Protein AF-A0A2E9JD61-F1 (afdb_monomer)

Structure (mmCIF, N/CA/C/O backbone):
data_AF-A0A2E9JD61-F1
#
_entry.id   AF-A0A2E9JD61-F1
#
loop_
_atom_site.group_PDB
_atom_site.id
_atom_site.type_symbol
_atom_site.label_atom_id
_atom_site.label_alt_id
_atom_site.label_comp_id
_atom_site.label_asym_id
_atom_site.label_entity_id
_atom_site.label_seq_id
_atom_site.pdbx_PDB_ins_code
_atom_site.Cartn_x
_atom_site.Cartn_y
_atom_site.Cartn_z
_atom_site.occupancy
_atom_site.B_iso_or_equiv
_atom_site.auth_seq_id
_atom_site.auth_comp_id
_atom_site.auth_asym_id
_atom_site.auth_atom_id
_atom_site.pdbx_PDB_model_num
ATOM 1 N N . MET A 1 1 ? 18.041 30.501 -28.105 1.00 62.84 1 MET A N 1
ATOM 2 C CA . MET A 1 1 ? 17.253 29.291 -28.457 1.00 62.84 1 MET A CA 1
ATOM 3 C C . MET A 1 1 ? 17.654 28.016 -27.701 1.00 62.84 1 MET A C 1
ATOM 5 O O . MET A 1 1 ? 16.827 27.117 -27.629 1.00 62.84 1 MET A O 1
ATOM 9 N N . GLN A 1 2 ? 18.860 27.895 -27.124 1.00 75.75 2 GLN A N 1
ATOM 10 C CA . GLN A 1 2 ? 19.271 26.669 -26.411 1.00 75.75 2 GLN A CA 1
ATOM 11 C C . GLN A 1 2 ? 18.664 26.504 -25.003 1.00 75.75 2 GLN A C 1
ATOM 13 O O . GLN A 1 2 ? 18.318 25.388 -24.630 1.00 75.75 2 GLN A O 1
ATOM 18 N N . LEU A 1 3 ? 18.452 27.594 -24.255 1.00 79.56 3 LEU A N 1
ATOM 19 C CA . LEU A 1 3 ? 17.926 27.535 -22.881 1.00 79.56 3 LEU A CA 1
ATOM 20 C C . LEU A 1 3 ? 16.514 26.920 -22.804 1.00 79.56 3 LEU A C 1
ATOM 22 O O . LEU A 1 3 ? 16.266 26.029 -21.996 1.00 79.56 3 LEU A O 1
ATOM 26 N N . ASN A 1 4 ? 15.618 27.308 -23.719 1.00 81.12 4 ASN A N 1
ATOM 27 C CA . ASN A 1 4 ? 14.256 26.761 -23.786 1.00 81.12 4 ASN A CA 1
ATOM 28 C C . ASN A 1 4 ? 14.243 25.263 -24.142 1.00 81.12 4 ASN A C 1
ATOM 30 O O . ASN A 1 4 ? 13.347 24.541 -23.719 1.00 81.12 4 ASN A O 1
ATOM 34 N N . ARG A 1 5 ? 15.245 24.783 -24.895 1.00 77.81 5 ARG A N 1
ATOM 35 C CA . ARG A 1 5 ? 15.389 23.360 -25.240 1.00 77.81 5 ARG A CA 1
ATOM 36 C C . ARG A 1 5 ? 15.855 22.523 -24.048 1.00 77.81 5 ARG A C 1
ATOM 38 O O . ARG A 1 5 ? 15.345 21.424 -23.862 1.00 77.81 5 ARG A O 1
ATOM 45 N N . MET A 1 6 ? 16.775 23.039 -23.228 1.00 83.56 6 MET A N 1
ATOM 46 C CA . MET A 1 6 ? 17.207 22.348 -22.004 1.00 83.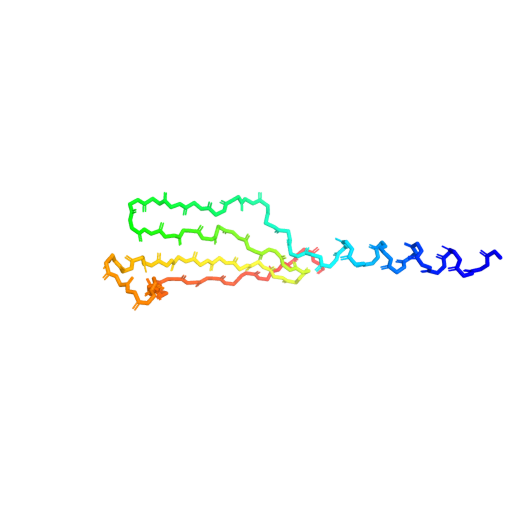56 6 MET A CA 1
ATOM 47 C C . MET A 1 6 ? 16.088 22.258 -20.965 1.00 83.56 6 MET A C 1
ATOM 49 O O . MET A 1 6 ? 15.913 21.202 -20.368 1.00 83.56 6 MET A O 1
ATOM 53 N N . LEU A 1 7 ? 15.302 23.324 -20.785 1.00 85.38 7 LEU A N 1
ATOM 54 C CA . LEU A 1 7 ? 14.163 23.320 -19.859 1.00 85.38 7 LEU A CA 1
ATOM 55 C C . LEU A 1 7 ? 13.106 22.274 -20.239 1.00 85.38 7 LEU A C 1
ATOM 57 O O . LEU A 1 7 ? 12.610 21.563 -19.371 1.00 85.38 7 LEU A O 1
ATOM 61 N N . LEU A 1 8 ? 12.812 22.134 -21.534 1.00 84.44 8 LEU A N 1
ATOM 62 C CA . LEU A 1 8 ? 11.888 21.118 -22.049 1.00 84.44 8 LEU A CA 1
ATOM 63 C C . LEU A 1 8 ? 12.377 19.690 -21.787 1.00 84.44 8 LEU A C 1
ATOM 65 O O . LEU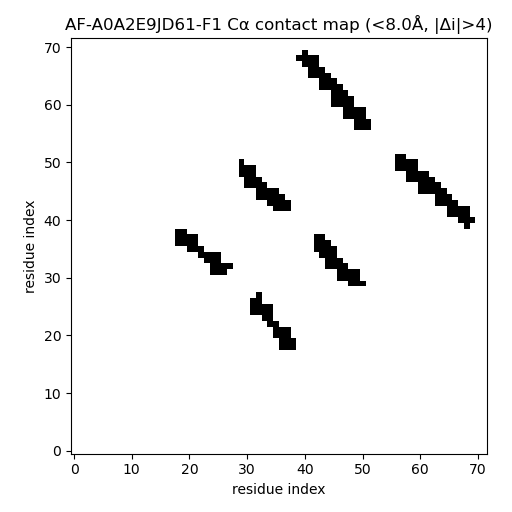 A 1 8 ? 11.593 18.842 -21.369 1.00 84.44 8 LEU A O 1
ATOM 69 N N . LEU A 1 9 ? 13.670 19.431 -21.997 1.00 83.94 9 LEU A N 1
ATOM 70 C CA . LEU A 1 9 ? 14.270 18.131 -21.691 1.00 83.94 9 LEU A CA 1
ATOM 71 C C . LEU A 1 9 ? 14.219 17.835 -20.192 1.00 83.94 9 LEU A C 1
ATOM 73 O O . LEU A 1 9 ? 13.848 16.733 -19.803 1.00 83.94 9 LEU A O 1
ATOM 77 N N . LEU A 1 10 ? 14.534 18.820 -19.350 1.00 80.75 10 LEU A N 1
ATOM 78 C CA . LEU A 1 10 ? 14.503 18.651 -17.901 1.00 80.75 10 LEU A CA 1
ATOM 79 C C . LEU A 1 10 ? 13.086 18.322 -17.405 1.00 80.75 10 LEU A C 1
ATOM 81 O O . LEU A 1 10 ? 12.912 17.402 -16.612 1.00 80.75 10 LEU A O 1
ATOM 85 N N . PHE A 1 11 ? 12.071 19.009 -17.936 1.00 78.00 11 PHE A N 1
ATOM 86 C CA . PHE A 1 11 ? 10.669 18.738 -17.614 1.00 78.00 11 PHE A CA 1
ATOM 87 C C . PHE A 1 11 ? 10.228 17.336 -18.070 1.00 78.00 11 PHE A C 1
ATOM 89 O O . PHE A 1 11 ? 9.512 16.649 -17.347 1.00 78.00 11 PHE A O 1
ATOM 96 N N . LEU A 1 12 ? 10.709 16.877 -19.231 1.00 78.38 12 LEU A N 1
ATOM 97 C CA . LEU A 1 12 ? 10.437 15.535 -19.756 1.00 78.38 12 LEU A CA 1
ATOM 98 C C . LEU A 1 12 ? 11.065 14.425 -18.891 1.00 78.38 12 LEU A C 1
ATOM 100 O O . LEU A 1 12 ? 10.440 13.396 -18.657 1.00 78.38 12 LEU A O 1
ATOM 104 N N . PHE A 1 13 ? 12.282 14.623 -18.379 1.00 72.31 13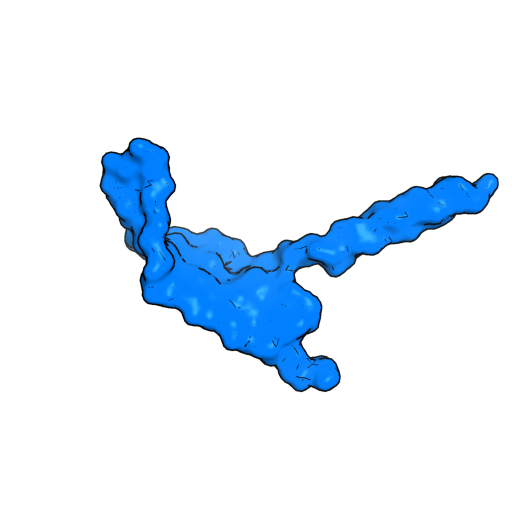 PHE A N 1
ATOM 105 C CA . PHE A 1 13 ? 12.923 13.648 -17.486 1.00 72.31 13 PHE A CA 1
ATOM 106 C C . PHE A 1 13 ? 12.243 13.560 -16.112 1.00 72.31 13 PHE A C 1
ATOM 108 O O . PHE A 1 13 ? 12.242 12.495 -15.489 1.00 72.31 13 PHE A O 1
ATOM 115 N N . MET A 1 14 ? 11.624 14.650 -15.652 1.00 66.75 14 MET A N 1
ATOM 116 C CA . MET A 1 14 ? 10.894 14.651 -14.383 1.00 66.75 14 MET A CA 1
ATOM 117 C C . MET A 1 14 ? 9.587 13.853 -14.438 1.00 66.75 14 MET A C 1
ATOM 119 O O . MET A 1 14 ? 9.201 13.284 -13.423 1.00 66.75 14 MET A O 1
ATOM 123 N N . THR A 1 15 ? 8.931 13.735 -15.597 1.00 65.62 15 THR A N 1
ATOM 124 C CA . THR A 1 15 ? 7.701 12.928 -15.717 1.00 65.62 15 THR A CA 1
ATOM 125 C C . THR A 1 15 ? 7.973 11.435 -15.912 1.00 65.62 15 THR A C 1
ATOM 127 O O . THR A 1 15 ? 7.137 10.615 -15.547 1.00 65.62 15 THR A O 1
ATOM 130 N N . LEU A 1 16 ? 9.147 11.063 -16.437 1.00 64.94 16 LEU A N 1
ATOM 131 C CA . LEU A 1 16 ? 9.551 9.662 -16.645 1.00 64.94 16 LEU A CA 1
ATOM 132 C C . LEU A 1 16 ? 9.983 8.941 -15.360 1.00 64.94 16 LEU A C 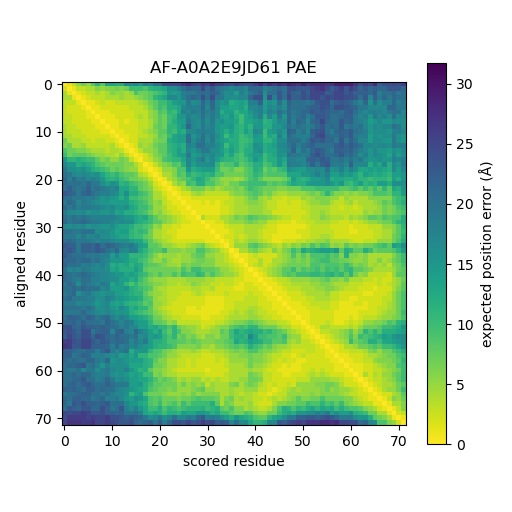1
ATOM 134 O O . LEU A 1 16 ? 10.085 7.719 -15.352 1.00 64.94 16 LEU A O 1
ATOM 138 N N . SER A 1 17 ? 10.265 9.685 -14.289 1.00 63.84 17 SER A N 1
ATOM 139 C CA . SER A 1 17 ? 10.743 9.144 -13.009 1.00 63.84 17 SER A CA 1
ATOM 140 C C . SER A 1 17 ? 9.664 9.086 -11.926 1.00 63.84 17 SER A C 1
ATOM 142 O O . SER A 1 17 ? 9.960 8.731 -10.784 1.00 63.84 17 SER A O 1
ATOM 144 N N . TRP A 1 18 ? 8.410 9.405 -12.259 1.00 61.88 18 TRP A N 1
ATOM 145 C CA . TRP A 1 18 ? 7.317 9.245 -11.309 1.00 61.88 18 TRP A CA 1
ATOM 146 C C . TRP A 1 18 ? 6.936 7.775 -11.144 1.00 61.88 18 TRP A C 1
ATOM 148 O O . TRP A 1 18 ? 6.773 7.072 -12.142 1.00 61.88 18 TRP A O 1
ATOM 158 N N . PRO A 1 19 ? 6.775 7.302 -9.895 1.00 60.75 19 PRO A N 1
ATOM 159 C CA . PRO A 1 19 ? 6.273 5.964 -9.657 1.00 60.75 19 PRO A CA 1
ATOM 160 C C . PRO A 1 19 ? 4.887 5.839 -10.287 1.00 60.75 19 PRO A C 1
ATOM 162 O O . PRO A 1 19 ? 3.971 6.605 -9.979 1.00 60.75 19 PRO A O 1
ATOM 165 N N . VAL A 1 20 ? 4.744 4.875 -11.191 1.00 65.75 20 VAL A N 1
ATOM 166 C CA . VAL A 1 20 ? 3.462 4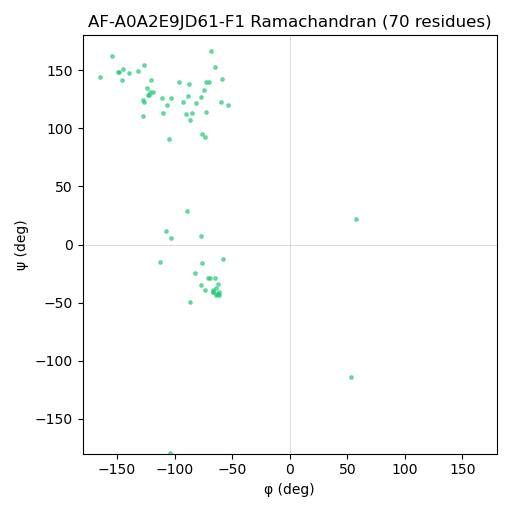.582 -11.823 1.00 65.75 20 VAL A CA 1
ATOM 167 C C . VAL A 1 20 ? 2.758 3.545 -10.963 1.00 65.75 20 VAL A C 1
ATOM 169 O O . VAL A 1 20 ? 3.176 2.390 -10.871 1.00 65.75 20 VAL A O 1
ATOM 172 N N . PHE A 1 21 ? 1.663 3.964 -10.339 1.00 66.00 21 PHE A N 1
ATOM 173 C CA . PHE A 1 21 ? 0.658 3.040 -9.843 1.00 66.00 21 PHE A CA 1
ATOM 174 C C . PHE A 1 21 ? -0.138 2.557 -11.055 1.00 66.00 21 PHE A C 1
ATOM 176 O O . PHE A 1 21 ? -1.070 3.216 -11.501 1.00 66.00 21 PHE A O 1
ATOM 183 N N . SER A 1 22 ? 0.216 1.418 -11.634 1.00 66.88 22 SER A N 1
ATOM 184 C CA . SER A 1 22 ? -0.666 0.748 -12.613 1.00 66.88 22 SER A CA 1
ATOM 185 C C . SER A 1 22 ? -2.094 0.385 -12.067 1.00 66.88 22 SER A C 1
ATOM 187 O O . SER A 1 22 ? -2.963 0.066 -12.873 1.00 66.88 22 SER A O 1
ATOM 189 N N . GLN A 1 23 ? -2.370 0.449 -10.742 1.00 73.88 23 GLN A N 1
ATOM 190 C CA . GLN A 1 23 ? -3.659 0.196 -10.068 1.00 73.88 23 GLN A CA 1
ATOM 191 C C . GLN A 1 23 ? -3.797 1.127 -8.864 1.00 73.88 23 GLN A C 1
ATOM 193 O O . GLN A 1 23 ? -2.839 1.373 -8.131 1.00 73.88 23 GLN A O 1
ATOM 198 N N . GLN A 1 24 ? -5.015 1.616 -8.652 1.00 82.25 24 GLN A N 1
ATOM 199 C CA . GLN A 1 24 ? -5.352 2.485 -7.534 1.00 82.25 24 GLN A CA 1
ATOM 200 C C . GLN A 1 24 ? -5.321 1.707 -6.213 1.00 82.25 24 GLN A C 1
ATOM 202 O O . GLN A 1 24 ? -5.790 0.572 -6.152 1.00 82.25 24 GLN A O 1
ATOM 207 N N . ALA A 1 25 ? -4.798 2.332 -5.156 1.00 86.69 25 ALA A N 1
ATOM 208 C CA . ALA A 1 25 ? -4.919 1.793 -3.806 1.00 86.69 25 ALA A CA 1
ATOM 209 C C . ALA A 1 25 ? -6.398 1.640 -3.420 1.00 86.69 25 ALA A C 1
ATOM 211 O O . ALA A 1 25 ? -7.228 2.489 -3.759 1.00 86.69 25 ALA A O 1
ATOM 212 N N . SER A 1 26 ? -6.723 0.570 -2.705 1.00 91.81 26 SER A N 1
ATOM 213 C CA . SER A 1 26 ? -8.094 0.255 -2.307 1.00 91.81 26 SER A CA 1
ATOM 214 C C . SER A 1 26 ? -8.163 -0.095 -0.833 1.00 91.81 26 SER A C 1
ATOM 216 O O . SER A 1 26 ? -7.225 -0.668 -0.289 1.00 91.81 26 SER A O 1
ATOM 218 N N . VAL A 1 27 ? -9.293 0.207 -0.202 1.00 92.44 27 VAL A N 1
ATOM 219 C CA . VAL A 1 27 ? -9.591 -0.229 1.163 1.00 92.44 27 VAL A CA 1
ATOM 220 C C . VAL A 1 27 ? -10.719 -1.247 1.091 1.00 92.44 27 VAL A C 1
ATOM 222 O O . VAL A 1 27 ? -11.754 -0.963 0.484 1.00 92.44 27 VAL A O 1
ATOM 225 N N . VAL A 1 28 ? -10.503 -2.425 1.670 1.00 94.12 28 VAL A N 1
ATOM 226 C CA . VAL A 1 28 ? -11.539 -3.450 1.849 1.00 94.12 28 VAL A CA 1
ATOM 227 C C . VAL A 1 28 ? -11.539 -3.832 3.320 1.00 94.12 28 VAL A C 1
ATOM 229 O O . VAL A 1 28 ? -10.493 -4.184 3.863 1.00 94.12 28 VAL A O 1
ATOM 232 N N . ASP A 1 29 ? -12.704 -3.707 3.953 1.00 90.62 29 ASP A N 1
ATOM 233 C CA . ASP A 1 29 ? -12.866 -3.781 5.405 1.00 90.62 29 ASP A CA 1
ATOM 234 C C . ASP A 1 29 ? -11.918 -2.792 6.112 1.00 90.62 29 ASP A C 1
ATOM 236 O O . ASP A 1 29 ? -12.039 -1.583 5.903 1.00 90.62 29 ASP A O 1
ATOM 240 N N . ASP A 1 30 ? -10.945 -3.295 6.874 1.00 93.31 30 ASP A N 1
ATOM 241 C CA . ASP A 1 30 ? -9.938 -2.498 7.586 1.00 93.31 30 ASP A CA 1
ATOM 242 C C . ASP A 1 30 ? -8.540 -2.601 6.952 1.00 93.31 30 ASP A C 1
ATOM 244 O O . ASP A 1 30 ? -7.550 -2.180 7.550 1.00 93.31 30 ASP A O 1
ATOM 248 N N . ILE A 1 31 ? -8.425 -3.169 5.747 1.00 93.00 31 ILE A N 1
ATOM 249 C CA . ILE A 1 31 ? -7.138 -3.376 5.076 1.00 93.00 31 ILE A CA 1
ATOM 250 C C . ILE A 1 31 ? -6.985 -2.388 3.920 1.00 93.00 31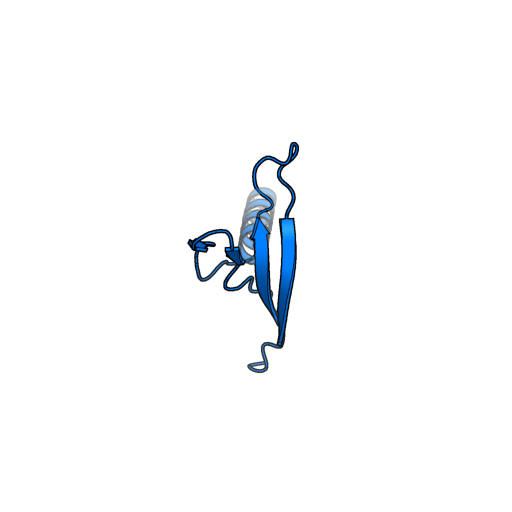 ILE A C 1
ATOM 252 O O . ILE A 1 31 ? -7.758 -2.381 2.960 1.00 93.00 31 ILE A O 1
ATOM 256 N N . LEU A 1 32 ? -5.942 -1.564 3.999 1.00 91.94 32 LEU A N 1
ATOM 257 C CA . LEU A 1 32 ? -5.455 -0.741 2.902 1.00 91.94 32 LEU A CA 1
ATOM 258 C C . LEU A 1 32 ? -4.507 -1.567 2.029 1.00 91.94 32 LEU A C 1
ATOM 260 O O . LEU A 1 32 ? -3.390 -1.897 2.429 1.00 91.94 32 LEU A O 1
ATOM 264 N N . TYR A 1 33 ? -4.941 -1.831 0.804 1.00 92.25 33 TYR A N 1
ATOM 265 C CA . TYR A 1 33 ? -4.162 -2.492 -0.231 1.00 92.25 33 TYR A CA 1
ATOM 266 C C . TYR A 1 33 ? -3.450 -1.453 -1.096 1.00 92.25 33 TYR A C 1
ATOM 268 O O . TYR A 1 33 ? -4.085 -0.603 -1.728 1.00 92.25 33 TYR A O 1
ATOM 276 N N . ILE A 1 34 ? -2.124 -1.558 -1.173 1.00 90.12 34 ILE A N 1
ATOM 277 C CA . ILE A 1 34 ? -1.284 -0.858 -2.148 1.00 90.12 34 ILE A CA 1
ATOM 278 C C . ILE A 1 34 ? -0.861 -1.901 -3.197 1.00 90.12 34 ILE A C 1
ATOM 280 O O . ILE A 1 34 ? 0.136 -2.600 -2.992 1.00 90.12 34 ILE A O 1
ATOM 284 N N . PRO A 1 35 ? -1.637 -2.062 -4.291 1.00 75.00 35 PRO A N 1
ATOM 285 C CA . PRO A 1 35 ? -1.590 -3.255 -5.137 1.00 75.00 35 PRO A CA 1
ATOM 286 C C . PRO A 1 35 ? -0.266 -3.415 -5.875 1.00 75.00 35 PRO A C 1
ATOM 288 O O . PRO A 1 35 ? 0.260 -4.523 -5.934 1.00 75.00 35 PRO A O 1
ATOM 291 N N . TYR A 1 36 ? 0.301 -2.327 -6.399 1.00 77.56 36 TYR A N 1
ATOM 292 C CA . TYR A 1 36 ? 1.709 -2.295 -6.773 1.00 77.56 36 TYR A CA 1
ATOM 293 C C . TYR A 1 36 ? 2.208 -0.856 -7.004 1.00 77.56 36 TYR A C 1
ATOM 295 O O . TYR A 1 36 ? 1.516 0.015 -7.536 1.00 77.56 36 TYR A O 1
ATOM 303 N N . LEU A 1 37 ? 3.454 -0.628 -6.621 1.00 78.50 37 LEU A N 1
ATOM 304 C CA . LEU A 1 37 ? 4.280 0.524 -6.935 1.00 78.50 37 LEU A CA 1
ATOM 305 C C . LEU A 1 37 ? 5.372 0.022 -7.883 1.00 78.50 37 LEU A C 1
ATOM 307 O O . LEU A 1 37 ? 6.197 -0.800 -7.480 1.00 78.50 37 LEU A O 1
ATOM 311 N N . SER A 1 38 ? 5.367 0.473 -9.137 1.00 73.56 38 SER A N 1
ATOM 312 C CA . SER A 1 38 ? 6.410 0.105 -10.099 1.00 73.56 38 SER A CA 1
ATOM 313 C C . SER A 1 38 ? 7.577 1.085 -10.018 1.00 73.56 38 SER A C 1
ATOM 315 O O . SER A 1 38 ? 7.392 2.295 -10.157 1.00 73.56 38 SER A O 1
ATOM 317 N N . THR A 1 39 ? 8.784 0.554 -9.855 1.00 75.94 39 THR A N 1
ATOM 318 C CA . THR A 1 39 ? 10.047 1.226 -10.183 1.00 75.94 39 THR A CA 1
ATOM 319 C C . THR A 1 39 ? 10.594 0.648 -11.491 1.00 75.94 39 THR A C 1
ATOM 321 O O . THR A 1 39 ? 9.963 -0.212 -12.107 1.00 75.94 39 THR A O 1
ATOM 324 N N . ALA A 1 40 ? 11.749 1.131 -11.959 1.00 77.38 40 ALA A N 1
ATOM 325 C CA . ALA A 1 40 ? 12.369 0.618 -13.185 1.00 77.38 40 ALA A CA 1
ATOM 326 C C . ALA A 1 40 ? 12.758 -0.872 -13.075 1.00 77.38 40 ALA A C 1
ATOM 328 O O . ALA A 1 40 ? 12.685 -1.623 -14.043 1.00 77.38 40 ALA A O 1
ATOM 329 N N . ASP A 1 41 ? 13.159 -1.297 -11.882 1.00 80.00 41 ASP A N 1
ATOM 330 C CA . ASP A 1 41 ? 13.818 -2.569 -11.590 1.00 80.00 41 ASP A CA 1
ATOM 331 C C . ASP A 1 41 ? 12.964 -3.532 -10.758 1.00 80.00 41 ASP A C 1
ATOM 333 O O . ASP A 1 41 ? 13.277 -4.720 -10.656 1.00 80.00 41 ASP A O 1
ATOM 337 N N . ALA A 1 42 ? 11.894 -3.041 -10.139 1.00 82.44 42 ALA A N 1
ATOM 338 C CA . ALA A 1 42 ? 11.090 -3.826 -9.229 1.00 82.44 42 ALA A CA 1
ATOM 339 C C . ALA A 1 42 ? 9.656 -3.315 -9.149 1.00 82.44 42 ALA A C 1
ATOM 341 O O . ALA A 1 42 ? 9.331 -2.177 -9.475 1.00 82.44 42 ALA A O 1
ATOM 342 N N . PHE A 1 43 ? 8.799 -4.178 -8.642 1.00 84.00 43 PHE A N 1
ATOM 343 C CA . PHE A 1 43 ? 7.456 -3.829 -8.236 1.00 84.00 43 PHE A CA 1
ATOM 344 C C . PHE A 1 43 ? 7.315 -4.161 -6.754 1.00 84.00 43 PHE A C 1
ATOM 346 O O . PHE A 1 43 ? 7.833 -5.178 -6.278 1.00 84.00 43 PHE A O 1
ATOM 353 N N . TYR A 1 44 ? 6.604 -3.299 -6.042 1.00 86.25 44 TYR A N 1
ATOM 354 C CA . TYR A 1 44 ? 6.382 -3.413 -4.608 1.00 86.25 44 TYR A CA 1
ATOM 355 C C . TYR A 1 44 ? 4.892 -3.418 -4.326 1.00 86.25 44 TYR A C 1
ATOM 357 O O . TYR A 1 44 ? 4.197 -2.554 -4.840 1.00 86.25 44 TYR A O 1
ATOM 365 N N . SER A 1 45 ? 4.407 -4.313 -3.479 1.00 90.44 45 SER A N 1
ATOM 366 C CA . SER A 1 45 ? 3.044 -4.244 -2.947 1.00 90.44 45 SER A CA 1
ATOM 367 C C . SER A 1 45 ? 3.075 -4.300 -1.427 1.00 90.44 45 SER A C 1
ATOM 369 O O . SER A 1 45 ? 4.034 -4.810 -0.836 1.00 90.44 45 SER A O 1
ATOM 371 N N . ALA A 1 46 ? 2.047 -3.741 -0.798 1.00 92.38 46 ALA A N 1
ATOM 372 C CA . ALA A 1 46 ? 1.912 -3.746 0.649 1.00 92.38 46 ALA A CA 1
ATOM 373 C C . ALA A 1 46 ? 0.442 -3.766 1.066 1.00 92.38 46 ALA A C 1
ATOM 375 O O . ALA A 1 46 ? -0.415 -3.194 0.391 1.00 92.38 46 ALA A O 1
ATOM 376 N N . GLU A 1 47 ? 0.183 -4.397 2.201 1.00 93.88 47 GLU A N 1
ATOM 377 C CA . GLU A 1 47 ? -1.117 -4.443 2.859 1.00 93.88 47 GLU A CA 1
ATOM 378 C C . GLU A 1 47 ? -0.960 -3.893 4.273 1.00 93.88 47 GLU A C 1
ATOM 380 O O . GLU A 1 47 ? -0.074 -4.324 5.018 1.00 93.88 47 GLU A O 1
ATOM 385 N N . PHE A 1 48 ? -1.810 -2.936 4.636 1.00 95.00 48 PHE A N 1
ATOM 386 C CA . PHE A 1 48 ? -1.794 -2.307 5.952 1.00 95.00 48 PHE A CA 1
ATOM 387 C C . PHE A 1 48 ? -3.133 -2.496 6.652 1.00 95.00 48 PHE A C 1
ATOM 389 O O . 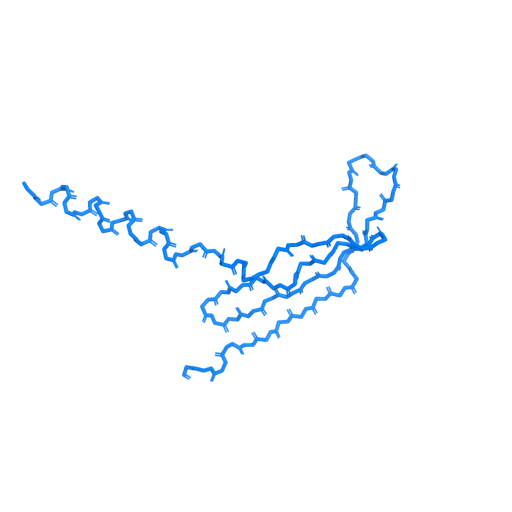PHE A 1 48 ? -4.168 -2.178 6.073 1.00 95.00 48 PHE A O 1
ATOM 396 N N . LEU A 1 49 ? -3.113 -2.940 7.906 1.00 95.88 49 LEU A N 1
ATOM 397 C CA . LEU A 1 49 ? -4.276 -2.875 8.782 1.00 95.88 49 LEU A CA 1
ATOM 398 C C . LEU A 1 49 ? -4.434 -1.442 9.288 1.00 95.88 49 LEU A C 1
ATOM 400 O O . LEU A 1 49 ? -3.499 -0.856 9.838 1.00 95.88 49 LEU A O 1
ATOM 404 N N . ILE A 1 50 ? -5.622 -0.885 9.115 1.00 93.94 50 ILE A N 1
ATOM 405 C CA . ILE A 1 50 ? -6.005 0.404 9.676 1.00 93.94 50 ILE A CA 1
ATOM 406 C C . ILE A 1 50 ? -6.416 0.164 11.127 1.00 93.94 50 ILE A C 1
ATOM 408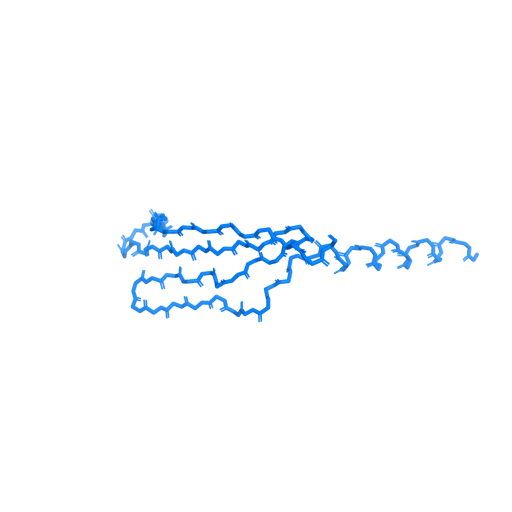 O O . ILE A 1 50 ? -7.335 -0.606 11.389 1.00 93.94 50 ILE A O 1
ATOM 412 N N . ILE A 1 51 ? -5.761 0.832 12.080 1.00 91.81 51 ILE A N 1
ATOM 413 C CA . ILE A 1 51 ? -6.159 0.757 13.491 1.00 91.81 51 ILE A CA 1
ATOM 414 C C . ILE A 1 51 ? -7.241 1.817 13.734 1.00 91.81 51 ILE A C 1
ATOM 416 O O . ILE A 1 51 ? -6.924 3.017 13.762 1.00 91.81 51 ILE A O 1
ATOM 420 N N . PRO A 1 52 ? -8.518 1.424 13.904 1.00 83.75 52 PRO A N 1
ATOM 421 C CA . PRO A 1 52 ? -9.606 2.380 14.027 1.00 83.75 52 PRO A CA 1
ATOM 422 C C . PRO A 1 52 ? -9.463 3.214 15.302 1.00 83.75 52 PRO A C 1
ATOM 424 O O . PRO A 1 52 ? -8.899 2.771 16.303 1.00 83.75 52 PRO A O 1
ATOM 427 N N . ALA A 1 53 ? -10.010 4.430 15.264 1.00 85.50 53 ALA A N 1
ATOM 428 C CA . ALA A 1 53 ? -10.046 5.356 16.399 1.00 85.50 53 ALA A CA 1
ATOM 429 C C . ALA A 1 53 ? -8.667 5.730 16.991 1.00 85.50 53 ALA A C 1
ATOM 431 O O . ALA A 1 53 ? -8.585 6.179 18.134 1.00 85.50 53 ALA A O 1
ATOM 432 N N . SER A 1 54 ? -7.593 5.582 16.212 1.00 87.81 54 SER A N 1
ATOM 433 C CA . SER A 1 54 ? -6.278 6.136 16.533 1.00 87.81 54 SER A CA 1
ATOM 434 C C . SER A 1 54 ? -6.151 7.577 16.013 1.00 87.81 54 SER A C 1
ATOM 436 O O . SER A 1 54 ? -6.608 7.888 14.912 1.00 87.81 54 SER A O 1
ATOM 438 N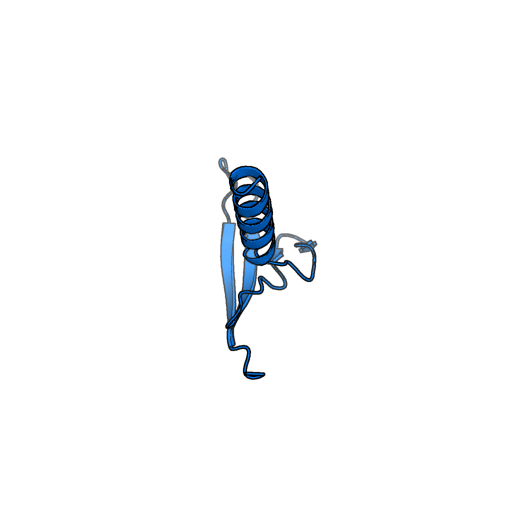 N . ASP A 1 55 ? -5.552 8.465 16.815 1.00 85.94 55 ASP A N 1
ATOM 439 C CA . ASP A 1 55 ? -5.186 9.830 16.409 1.00 85.94 55 ASP A CA 1
ATOM 440 C C . ASP A 1 55 ? -3.696 10.083 16.728 1.00 85.94 55 ASP A C 1
ATOM 442 O O . ASP A 1 55 ? -3.329 10.107 17.910 1.00 85.94 55 ASP A O 1
ATOM 446 N N . PRO A 1 56 ? -2.811 10.209 15.714 1.00 87.88 56 PRO A N 1
ATOM 447 C CA . PRO A 1 56 ? -3.101 10.130 14.276 1.00 87.88 56 PRO A CA 1
ATOM 448 C C . PRO A 1 56 ? -3.500 8.715 13.833 1.00 87.88 56 PRO A C 1
ATOM 450 O O . PRO A 1 56 ? -3.270 7.751 14.564 1.00 87.88 56 PRO A O 1
ATOM 453 N N . ILE A 1 57 ? -4.045 8.594 12.613 1.00 88.31 57 ILE A N 1
ATOM 454 C CA . ILE A 1 57 ? -4.354 7.294 11.995 1.00 88.31 57 ILE A CA 1
ATOM 455 C C . ILE A 1 57 ? -3.091 6.427 12.002 1.00 88.31 57 ILE A C 1
ATOM 457 O O . ILE A 1 57 ? -2.073 6.787 11.408 1.00 88.31 57 ILE A O 1
ATOM 461 N N . GLN A 1 58 ? -3.174 5.280 12.667 1.00 93.31 58 GLN A N 1
ATOM 462 C CA . GLN A 1 58 ? -2.119 4.280 12.716 1.00 93.31 58 GLN A CA 1
ATOM 463 C C . GLN A 1 58 ? -2.369 3.193 11.673 1.00 93.31 58 GLN A C 1
ATOM 465 O O . GLN A 1 58 ? -3.500 2.748 11.460 1.00 93.31 58 GLN A O 1
ATOM 470 N N . LEU A 1 59 ? -1.279 2.774 11.038 1.00 93.56 59 LEU A N 1
ATOM 471 C CA . LEU A 1 59 ? -1.247 1.706 10.052 1.00 93.56 59 LEU A CA 1
ATOM 472 C C . LEU A 1 59 ? -0.261 0.644 10.532 1.00 93.56 59 LEU A C 1
ATOM 474 O O . LEU A 1 59 ? 0.890 0.962 10.836 1.00 93.56 59 LEU A O 1
ATOM 478 N N . GLU A 1 60 ? -0.698 -0.608 10.571 1.00 93.69 60 GLU A N 1
ATOM 479 C CA . GLU A 1 60 ? 0.160 -1.756 10.851 1.00 93.69 60 GLU A CA 1
ATOM 480 C C . GLU A 1 60 ? 0.457 -2.493 9.546 1.00 93.69 60 GLU A C 1
ATOM 482 O O . GLU A 1 60 ? -0.454 -2.852 8.805 1.00 93.69 60 GLU A O 1
ATOM 487 N N . LEU A 1 61 ? 1.737 -2.704 9.236 1.00 93.94 61 LEU A N 1
ATOM 488 C CA . LEU A 1 61 ? 2.135 -3.445 8.042 1.00 93.94 61 LEU A CA 1
ATOM 489 C C . LEU A 1 61 ? 1.852 -4.939 8.248 1.00 93.94 61 LEU A C 1
ATOM 491 O O . LEU A 1 61 ? 2.514 -5.578 9.062 1.00 93.94 61 LEU A O 1
ATOM 495 N N . LEU A 1 62 ? 0.915 -5.492 7.478 1.00 93.00 62 LEU A N 1
ATOM 496 C CA . LEU A 1 62 ? 0.570 -6.915 7.527 1.00 93.00 62 LEU A CA 1
ATOM 497 C C . LEU A 1 62 ? 1.477 -7.744 6.619 1.00 93.00 62 LEU A C 1
ATOM 499 O O . LEU A 1 62 ? 2.032 -8.763 7.027 1.00 93.00 62 LEU A O 1
ATOM 503 N N . ALA A 1 63 ? 1.621 -7.301 5.373 1.00 86.31 63 ALA A N 1
ATOM 504 C CA . ALA A 1 63 ? 2.377 -8.008 4.354 1.00 86.31 63 ALA A CA 1
ATOM 505 C C . ALA A 1 63 ? 3.011 -7.024 3.375 1.00 86.31 63 ALA A C 1
ATOM 507 O O . ALA A 1 63 ? 2.464 -5.958 3.086 1.00 86.31 63 ALA A O 1
ATOM 508 N N . HIS A 1 64 ? 4.167 -7.404 2.838 1.00 89.62 64 HIS A N 1
ATOM 509 C CA . HIS A 1 64 ? 4.782 -6.707 1.722 1.00 89.62 64 HIS A CA 1
ATOM 510 C C . HIS A 1 64 ? 5.495 -7.695 0.809 1.00 89.62 64 HIS A C 1
ATOM 512 O O . HIS A 1 64 ? 6.023 -8.717 1.251 1.00 89.62 64 HIS A O 1
ATOM 518 N N . SER A 1 65 ? 5.567 -7.355 -0.470 1.00 85.44 65 SER A N 1
ATOM 519 C CA . SER A 1 65 ? 6.311 -8.148 -1.439 1.00 85.44 65 SER A CA 1
ATOM 520 C C . SER A 1 65 ? 7.071 -7.278 -2.420 1.00 85.44 65 SER A C 1
ATOM 522 O O . SER A 1 65 ? 6.654 -6.173 -2.762 1.00 85.44 65 SER A O 1
ATOM 524 N N . LYS A 1 66 ? 8.223 -7.799 -2.842 1.00 87.44 66 LYS A N 1
ATOM 525 C CA . LYS A 1 66 ? 9.093 -7.217 -3.858 1.00 87.44 66 LYS A CA 1
ATOM 526 C C . LYS A 1 66 ? 9.358 -8.279 -4.914 1.00 87.44 66 LYS A C 1
ATOM 528 O O . LYS A 1 66 ? 9.916 -9.327 -4.592 1.00 87.44 66 LYS A O 1
ATOM 533 N N . TRP A 1 67 ? 9.025 -7.985 -6.163 1.00 83.06 67 TRP A N 1
ATOM 534 C CA . TRP A 1 67 ? 9.427 -8.794 -7.313 1.00 83.06 67 TRP A CA 1
ATOM 535 C C . TRP A 1 67 ? 10.274 -7.949 -8.258 1.00 83.06 67 TRP A C 1
ATOM 537 O O . TRP A 1 67 ? 9.929 -6.812 -8.575 1.00 83.06 67 TRP A O 1
ATOM 547 N N . PHE A 1 68 ? 11.415 -8.496 -8.676 1.00 80.75 68 PHE A N 1
ATOM 548 C CA . PHE A 1 68 ? 12.280 -7.845 -9.653 1.00 80.75 68 PHE A CA 1
ATOM 549 C C . PHE A 1 68 ? 11.644 -7.925 -11.037 1.00 80.75 68 PHE A C 1
ATOM 551 O O . PHE A 1 68 ? 11.083 -8.954 -11.415 1.00 80.75 68 PHE A O 1
ATOM 558 N N . ASN A 1 69 ? 11.751 -6.843 -11.800 1.00 74.12 69 ASN A N 1
ATOM 559 C CA . ASN A 1 69 ? 11.375 -6.844 -13.201 1.00 74.12 69 ASN A CA 1
ATOM 560 C C . ASN A 1 69 ? 12.449 -7.607 -13.994 1.00 74.12 69 ASN A C 1
ATOM 562 O O . ASN A 1 69 ? 13.459 -7.039 -14.395 1.00 74.12 69 ASN A O 1
ATOM 566 N N . THR A 1 70 ? 12.252 -8.913 -14.188 1.00 72.62 70 THR A N 1
ATOM 567 C CA . THR A 1 70 ? 13.195 -9.798 -14.898 1.00 72.62 70 THR A CA 1
ATOM 568 C C . THR A 1 70 ? 13.150 -9.654 -16.423 1.00 72.62 70 THR A C 1
ATOM 570 O O . THR A 1 70 ? 13.775 -10.445 -17.120 1.00 72.62 70 THR A O 1
ATOM 573 N N . ASN A 1 71 ? 12.406 -8.681 -16.959 1.00 63.22 71 ASN A N 1
ATOM 574 C CA . ASN A 1 71 ? 12.264 -8.458 -18.403 1.00 63.22 71 ASN A CA 1
ATOM 575 C C . ASN A 1 71 ? 13.331 -7.509 -18.988 1.00 63.22 71 ASN A C 1
ATOM 577 O O . ASN A 1 71 ? 13.054 -6.819 -19.970 1.00 63.22 71 ASN A O 1
ATOM 581 N N . HIS A 1 72 ? 14.528 -7.464 -18.396 1.00 49.00 72 HIS A N 1
ATOM 582 C CA . HIS A 1 72 ? 15.672 -6.694 -18.892 1.00 49.00 72 HIS A CA 1
ATOM 583 C C . HIS A 1 72 ? 16.842 -7.598 -19.268 1.00 49.00 72 HIS A C 1
ATOM 585 O O . HIS A 1 72 ? 17.214 -8.455 -18.435 1.00 49.00 72 HIS A O 1
#

pLDDT: mean 81.68, std 10.54, range [49.0, 95.88]

Nearest PDB structures (foldseek):
  7wkk-assembly1_D  TM=4.770E-01  e=2.730E-01  Xenopus laevis
  2pa5-assembly1_A  TM=4.195E-01  e=7.164E-01  Homo sapiens
  3qcm-assembly1_A  TM=3.721E-01  e=5.907E-01  Homo sapiens
  4fum-assembly1_A-2  TM=5.104E-01  e=4.626E+00  Staphylococcus epidermidis RP62A
  6bx5-assembly2_D  TM=2.937E-01  e=7.256E+00  Homo sapiens

Secondary structure (DSSP, 8-state):
-HHHHHHHHHHHHHHHTS-B-SS--EEETTEEEEEEEE-SSEEEEEEEEEETT-SSPEEEEEEEEEEE----

Mean predicted aligned error: 9.97 Å

Sequence (72 aa):
MQLNRMLLLLFLFMTLSWPVFSQQASVVDDILYIPYLSTADAFYSAEFLIIPASDPIQLELLAHSKWFNTNH

Foldseek 3Di:
DVVVVVVVVVVVVVVVQDFDQPDDWDDDDQKTWSPWTDDPFKIKIWIWGFDPPDVVTDTHTDDMDIDTPPVD

Solvent-accessible surface area (backbone atoms only — not comparable to full-atom values): 4318 Å² total; per-residue (Å²): 122,64,68,68,54,52,53,52,51,53,56,54,56,59,65,74,68,55,73,48,57,90,48,78,67,47,72,58,94,54,35,41,37,39,71,36,44,38,57,98,57,32,36,36,30,38,34,27,38,54,48,81,96,45,88,70,81,43,70,44,82,74,48,73,50,78,47,69,55,79,91,116

Radius of gyration: 17.94 Å; Cα contacts (8 Å, |Δi|>4): 104; chains: 1; bounding box: 32×39×45 Å